Protein AF-A0A3M2DXA1-F1 (afdb_monomer)

Radius of gyration: 15.69 Å; Cα contacts (8 Å, |Δi|>4): 104; chains: 1; bounding box: 37×26×37 Å

pLDDT: mean 92.17, std 7.22, range [69.94, 98.62]

Solvent-accessible surface area (backbone atoms only — not comparable to full-atom values): 5871 Å² total; per-residue (Å²): 115,65,40,102,83,72,42,80,85,72,67,78,35,86,86,84,89,85,86,63,94,62,43,52,71,99,66,86,82,82,74,80,71,57,83,50,65,93,37,24,41,95,61,64,26,50,53,66,74,73,66,71,63,31,60,54,47,52,43,48,28,64,78,69,66,53,53,65,68,52,38,28,65,67,76,39,66,87,48,75,62,80,72,87,86,64,55,45,112

Sequence (89 aa):
RENGTKGTDHGTGGAMVVAGGALRGGRVHGDWPGLADNQLYEGRDLLPTADVRAYAAWTMRGLFGIDRATLEGRIFPRLDMGGDPGIVL

Foldseek 3Di:
DADPVRHPPDADADDDDDDDPQWPPPDDDFDQQDDDQVSADVSRHHDHGDDPLLVVLLVCCQPPVDDPCCSDVPVNDPDDSPDRRRTGD

Mean predicted aligned error: 4.22 Å

Structure (mmCIF, N/CA/C/O backbone):
data_AF-A0A3M2DXA1-F1
#
_entry.id   AF-A0A3M2DXA1-F1
#
loop_
_atom_site.group_PDB
_atom_site.id
_atom_site.type_symbol
_atom_site.label_atom_id
_atom_site.label_alt_id
_atom_site.label_comp_id
_atom_site.label_asym_id
_atom_site.label_entity_id
_atom_site.label_seq_id
_atom_site.pdbx_PDB_ins_code
_atom_site.Cartn_x
_atom_site.Cartn_y
_atom_site.Cartn_z
_atom_site.occupancy
_atom_site.B_iso_or_equiv
_atom_site.auth_seq_id
_atom_site.auth_comp_id
_atom_site.auth_asym_id
_atom_site.auth_atom_id
_atom_site.pdbx_PDB_model_num
ATOM 1 N N . ARG A 1 1 ? 19.218 0.496 -13.925 1.00 72.00 1 ARG A N 1
ATOM 2 C CA . ARG A 1 1 ? 19.336 1.351 -15.135 1.00 72.00 1 ARG A CA 1
ATOM 3 C C . ARG A 1 1 ? 19.047 2.785 -14.695 1.00 72.00 1 ARG A C 1
ATOM 5 O O . ARG A 1 1 ? 18.301 2.937 -13.737 1.00 72.00 1 ARG A O 1
ATOM 12 N N . GLU A 1 2 ? 19.652 3.797 -15.311 1.00 73.12 2 GLU A N 1
ATOM 13 C CA . GLU A 1 2 ? 19.396 5.195 -14.932 1.00 73.12 2 GLU A CA 1
ATOM 14 C C . GLU A 1 2 ? 17.951 5.620 -15.257 1.00 73.12 2 GLU A C 1
ATOM 16 O O . GLU A 1 2 ? 17.356 5.149 -16.231 1.00 73.12 2 GLU A O 1
ATOM 21 N N . ASN A 1 3 ? 17.381 6.500 -14.433 1.00 71.94 3 ASN A N 1
ATOM 22 C CA . ASN A 1 3 ? 16.084 7.134 -14.666 1.00 71.94 3 ASN A CA 1
ATOM 23 C C . ASN A 1 3 ? 16.190 8.264 -15.718 1.00 71.94 3 ASN A C 1
ATOM 25 O O . ASN A 1 3 ? 17.270 8.572 -16.225 1.00 71.94 3 ASN A O 1
ATOM 29 N N . GLY A 1 4 ? 15.065 8.904 -16.062 1.00 69.94 4 GLY A N 1
ATOM 30 C CA . GLY A 1 4 ? 15.011 9.960 -17.089 1.00 69.94 4 GLY A CA 1
ATOM 31 C C . GLY A 1 4 ? 15.885 11.196 -16.815 1.00 69.94 4 GLY A C 1
ATOM 32 O O . GLY A 1 4 ? 16.131 11.977 -17.731 1.00 69.94 4 GLY A O 1
ATOM 33 N N . THR A 1 5 ? 16.388 11.361 -15.587 1.00 79.94 5 THR A N 1
ATOM 34 C CA . THR A 1 5 ? 17.307 12.434 -15.174 1.00 79.94 5 THR A CA 1
ATOM 35 C C . THR A 1 5 ? 18.731 11.933 -14.912 1.00 79.94 5 THR A C 1
ATOM 37 O O . THR A 1 5 ? 19.521 12.652 -14.306 1.00 79.94 5 THR A O 1
ATOM 40 N N . LYS A 1 6 ? 19.082 10.727 -15.384 1.00 80.75 6 LYS A N 1
ATOM 41 C CA . LYS A 1 6 ? 20.401 10.085 -15.207 1.00 80.75 6 LYS A CA 1
ATOM 42 C C . LYS A 1 6 ? 20.766 9.748 -13.751 1.00 80.75 6 LYS A C 1
ATOM 44 O O . LYS A 1 6 ? 21.935 9.599 -13.413 1.00 80.75 6 LYS A O 1
ATOM 49 N N . GLY A 1 7 ? 19.767 9.637 -12.877 1.00 76.38 7 GLY A N 1
ATOM 50 C CA . GLY A 1 7 ? 19.915 9.181 -11.491 1.00 76.38 7 GLY A CA 1
ATOM 51 C C . GLY A 1 7 ? 19.579 7.696 -11.325 1.00 76.38 7 GLY A C 1
ATOM 52 O O . GLY A 1 7 ? 19.056 7.056 -12.236 1.00 76.38 7 GLY A O 1
ATOM 53 N N . THR A 1 8 ? 19.855 7.136 -10.146 1.00 72.56 8 THR A N 1
ATOM 54 C CA . THR A 1 8 ? 19.463 5.757 -9.755 1.00 72.56 8 THR A CA 1
ATOM 55 C C . THR A 1 8 ? 18.555 5.726 -8.523 1.00 72.56 8 THR A C 1
ATOM 57 O O . THR A 1 8 ? 18.228 4.666 -8.000 1.00 72.56 8 THR A O 1
ATOM 60 N N . ASP A 1 9 ? 18.151 6.903 -8.066 1.00 71.19 9 ASP A N 1
ATOM 61 C CA . ASP A 1 9 ? 17.498 7.190 -6.793 1.00 71.19 9 ASP A CA 1
ATOM 62 C C . ASP A 1 9 ? 15.965 7.207 -6.868 1.00 71.19 9 ASP A C 1
ATOM 64 O O . ASP A 1 9 ? 15.292 7.060 -5.850 1.00 71.19 9 ASP A O 1
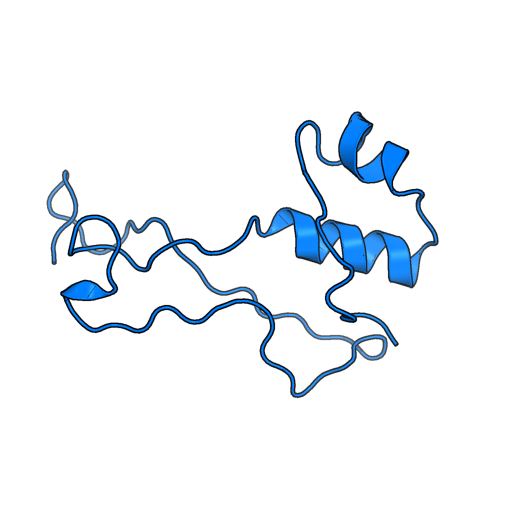ATOM 68 N N . HIS A 1 10 ? 15.405 7.349 -8.070 1.00 72.38 10 HIS A N 1
ATOM 69 C CA . HIS A 1 10 ? 13.961 7.329 -8.305 1.00 72.38 10 HIS A CA 1
ATOM 70 C C . HIS A 1 10 ? 13.511 6.026 -8.972 1.00 72.38 10 HIS A C 1
ATOM 72 O O . HIS A 1 10 ? 14.087 5.615 -9.979 1.00 72.38 10 HIS A O 1
ATOM 78 N N . GLY A 1 11 ? 12.439 5.432 -8.443 1.00 80.50 11 GLY A N 1
ATOM 79 C CA . GLY A 1 11 ? 11.737 4.280 -9.007 1.00 80.50 11 GLY 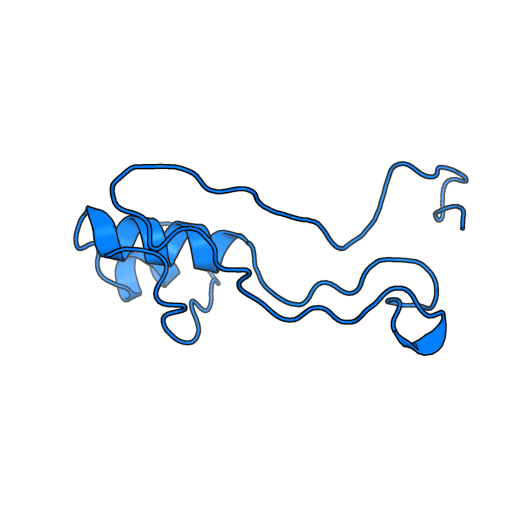A CA 1
ATOM 80 C C . GLY A 1 11 ? 10.257 4.302 -8.615 1.00 80.50 11 GLY A C 1
ATOM 81 O O . GLY A 1 11 ? 9.857 5.051 -7.724 1.00 80.50 11 GLY A O 1
ATOM 82 N N . THR A 1 12 ? 9.430 3.519 -9.307 1.00 87.81 12 THR A N 1
ATOM 83 C CA . THR A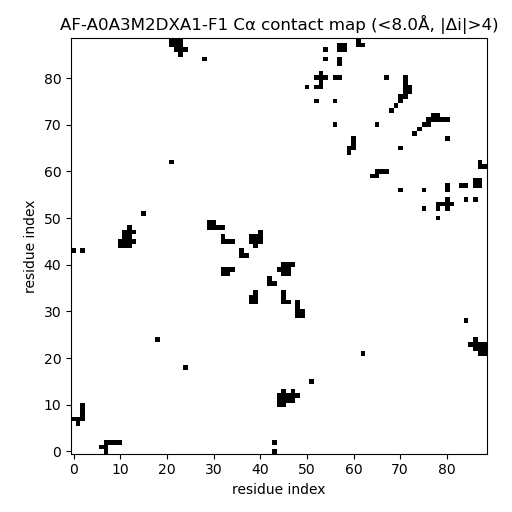 1 12 ? 7.967 3.532 -9.117 1.00 87.81 12 THR A CA 1
ATOM 84 C C . THR A 1 12 ? 7.504 2.626 -7.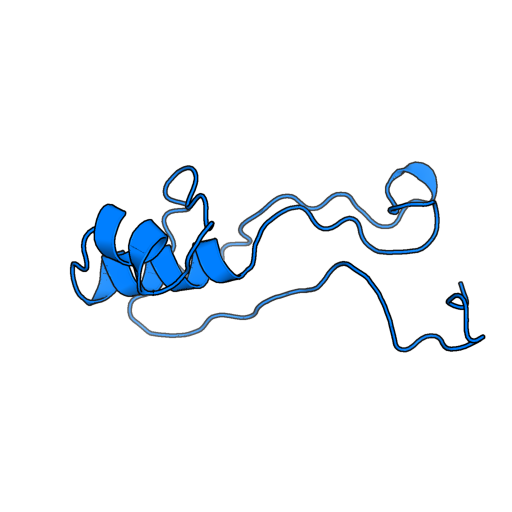974 1.00 87.81 12 THR A C 1
ATOM 86 O O . THR A 1 12 ? 6.539 2.946 -7.283 1.00 87.81 12 THR A O 1
ATOM 89 N N . GLY A 1 13 ? 8.161 1.478 -7.792 1.00 89.88 13 GLY A N 1
ATOM 90 C CA . GLY A 1 13 ? 7.847 0.505 -6.746 1.00 89.88 13 GLY A CA 1
ATOM 91 C C . GLY A 1 13 ? 8.599 0.758 -5.437 1.00 89.88 13 GLY A C 1
ATOM 92 O O . GLY A 1 13 ? 9.595 1.478 -5.397 1.00 89.88 13 GLY A O 1
ATOM 93 N N . GLY A 1 14 ? 8.143 0.119 -4.359 1.00 88.94 14 GLY A N 1
ATOM 94 C CA . GLY A 1 14 ? 8.769 0.217 -3.043 1.00 88.94 14 GLY A CA 1
ATOM 95 C C . GLY A 1 14 ? 8.390 -0.936 -2.117 1.00 88.94 14 GLY A C 1
ATOM 96 O O . GLY A 1 14 ? 7.567 -1.782 -2.461 1.00 88.94 14 GLY A O 1
ATOM 97 N N . ALA A 1 15 ? 8.998 -0.955 -0.932 1.00 90.88 15 ALA A N 1
ATOM 98 C CA . ALA A 1 15 ? 8.698 -1.908 0.131 1.00 90.88 15 ALA A CA 1
ATOM 99 C C . ALA A 1 15 ? 8.267 -1.163 1.399 1.00 90.88 15 ALA A C 1
ATOM 101 O O . ALA A 1 15 ? 8.805 -0.105 1.723 1.00 90.88 15 ALA A O 1
ATOM 102 N N . MET A 1 16 ? 7.316 -1.739 2.132 1.00 92.31 16 MET A N 1
ATOM 103 C CA . MET A 1 16 ? 6.870 -1.245 3.432 1.00 92.31 16 MET A CA 1
ATOM 104 C C . MET A 1 16 ? 7.181 -2.295 4.495 1.00 92.31 16 MET A C 1
ATOM 106 O O . MET A 1 16 ? 6.821 -3.460 4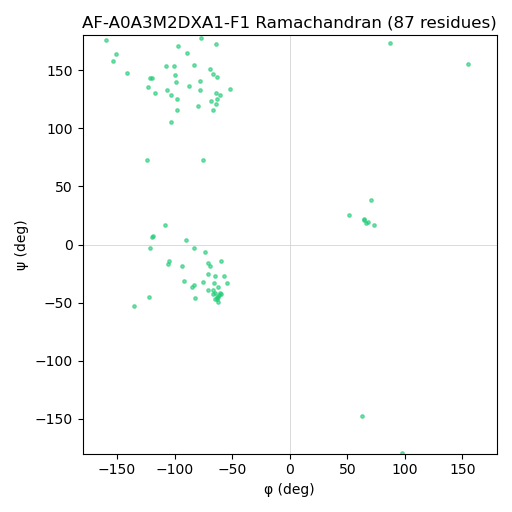.346 1.00 92.31 16 MET A O 1
ATOM 110 N N . VAL A 1 17 ? 7.819 -1.873 5.584 1.00 94.00 17 VAL A N 1
ATOM 111 C CA . VAL A 1 17 ? 8.042 -2.714 6.764 1.00 94.00 17 VAL A CA 1
ATOM 112 C C . VAL A 1 17 ? 7.050 -2.301 7.843 1.00 94.00 17 VAL A C 1
ATOM 114 O O . VAL A 1 17 ? 6.946 -1.121 8.169 1.00 94.00 17 VAL A O 1
ATOM 117 N N . VAL A 1 18 ? 6.328 -3.273 8.399 1.00 93.00 18 VAL A N 1
ATOM 118 C CA . VAL A 1 18 ? 5.340 -3.052 9.463 1.00 93.00 18 VAL A CA 1
ATOM 119 C C . VAL A 1 18 ? 5.712 -3.912 10.665 1.00 93.00 18 VAL A C 1
ATOM 121 O O . VAL A 1 18 ? 6.064 -5.081 10.511 1.00 93.00 18 VAL A O 1
ATOM 124 N N . ALA A 1 19 ? 5.643 -3.339 11.864 1.00 94.25 19 ALA A N 1
ATOM 125 C CA . ALA A 1 19 ? 5.984 -4.017 13.109 1.00 94.25 19 ALA A CA 1
ATOM 126 C C . ALA A 1 19 ? 5.025 -3.611 14.235 1.00 94.25 19 ALA A C 1
ATOM 128 O O . ALA A 1 19 ? 4.538 -2.482 14.272 1.00 94.25 19 ALA A O 1
ATOM 129 N N . GLY A 1 20 ? 4.754 -4.537 15.156 1.00 93.88 20 GLY A N 1
ATOM 130 C CA . GLY A 1 20 ? 3.866 -4.317 16.296 1.00 93.88 20 GLY A CA 1
ATOM 131 C C . GLY A 1 20 ? 3.251 -5.618 16.810 1.00 93.88 20 GLY A C 1
ATOM 132 O O . GLY A 1 20 ? 3.123 -6.587 16.066 1.00 93.88 20 GLY A O 1
ATOM 133 N N . GLY A 1 21 ? 2.855 -5.639 18.086 1.00 95.25 21 GLY A N 1
ATOM 134 C CA . GLY A 1 21 ? 2.317 -6.843 18.738 1.00 95.25 21 GLY A CA 1
ATOM 135 C C . GLY A 1 21 ? 0.934 -7.282 18.243 1.00 95.25 21 GLY A C 1
ATOM 136 O O . GLY A 1 21 ? 0.556 -8.429 18.437 1.00 95.25 21 GLY A O 1
ATOM 137 N N . ALA A 1 22 ? 0.192 -6.389 17.585 1.00 95.50 22 ALA A N 1
ATOM 138 C CA . ALA A 1 22 ? -1.139 -6.666 17.046 1.00 95.50 22 ALA A CA 1
ATOM 139 C C . ALA A 1 22 ? -1.122 -7.201 15.599 1.00 95.50 22 ALA A C 1
ATOM 141 O O . ALA A 1 22 ? -2.178 -7.370 14.991 1.00 95.50 22 ALA A O 1
ATOM 142 N N . LEU A 1 23 ? 0.062 -7.424 15.018 1.00 95.06 23 LEU A N 1
ATOM 143 C CA . LEU A 1 23 ? 0.213 -7.813 13.617 1.00 95.06 23 LEU A CA 1
ATOM 144 C C . LEU A 1 23 ? 0.440 -9.317 13.472 1.00 95.06 23 LEU A C 1
ATOM 146 O O . LEU A 1 23 ? 1.166 -9.935 14.253 1.00 95.06 23 LEU A O 1
ATOM 150 N N . ARG A 1 24 ? -0.088 -9.893 12.390 1.00 94.25 24 ARG A N 1
ATOM 151 C CA . ARG A 1 24 ? 0.258 -11.239 11.918 1.00 94.25 24 ARG A CA 1
ATOM 152 C C . ARG A 1 24 ? 1.633 -11.217 11.240 1.00 94.25 24 ARG A C 1
ATOM 154 O O . ARG A 1 24 ? 1.739 -11.284 10.019 1.00 94.25 24 ARG A O 1
ATOM 161 N N . GLY A 1 25 ? 2.685 -11.086 12.050 1.00 94.12 25 GLY A N 1
ATOM 162 C CA . GLY A 1 25 ? 4.076 -11.017 11.595 1.00 94.12 25 GLY A CA 1
ATOM 163 C C . GLY A 1 25 ? 4.584 -12.289 10.900 1.00 94.12 25 GLY A C 1
ATOM 164 O O . GLY A 1 25 ? 3.915 -13.321 10.864 1.00 94.12 25 GLY A O 1
ATOM 165 N N . GLY A 1 26 ? 5.798 -12.208 10.341 1.00 93.25 26 GLY A N 1
ATOM 166 C CA . GLY A 1 26 ? 6.437 -13.321 9.622 1.00 93.25 26 GLY A CA 1
ATOM 167 C C . GLY A 1 26 ? 5.832 -13.605 8.243 1.00 93.25 26 GLY A C 1
ATOM 168 O O . GLY A 1 26 ? 6.037 -14.684 7.693 1.00 93.25 26 GLY A O 1
ATOM 169 N N . ARG A 1 27 ? 5.071 -12.652 7.694 1.00 92.38 27 ARG A N 1
ATOM 170 C CA . ARG A 1 27 ? 4.396 -12.761 6.399 1.00 92.38 27 ARG A CA 1
ATOM 171 C C . ARG A 1 27 ? 4.889 -11.679 5.450 1.00 92.38 27 ARG A C 1
ATOM 173 O O . ARG A 1 27 ? 5.117 -10.543 5.859 1.00 92.38 27 ARG A O 1
ATOM 180 N N . VAL A 1 28 ? 5.010 -12.042 4.179 1.00 91.81 28 VAL A N 1
ATOM 181 C CA . VAL A 1 28 ? 5.137 -11.092 3.072 1.00 91.81 28 VAL A CA 1
ATOM 182 C C . VAL A 1 28 ? 3.750 -10.947 2.465 1.00 91.81 28 VAL A C 1
ATOM 184 O O . VAL A 1 28 ? 3.118 -11.949 2.132 1.00 91.81 28 VAL A O 1
ATOM 187 N N . HIS A 1 29 ? 3.269 -9.712 2.372 1.00 91.62 29 HIS A N 1
ATOM 188 C CA . HIS A 1 29 ? 2.000 -9.399 1.729 1.00 91.62 29 HIS A CA 1
ATOM 189 C C . HIS A 1 29 ? 2.244 -8.701 0.389 1.00 91.62 29 HIS A C 1
ATOM 191 O O . HIS A 1 29 ? 3.252 -8.013 0.222 1.00 91.62 29 HIS A O 1
ATOM 197 N N . GLY A 1 30 ? 1.284 -8.847 -0.523 1.00 90.69 30 GLY A N 1
ATOM 198 C CA . GLY A 1 30 ? 1.345 -8.295 -1.873 1.00 90.69 30 GLY A CA 1
ATOM 199 C C . GLY A 1 30 ? 2.041 -9.218 -2.868 1.00 90.69 30 GLY A C 1
ATOM 200 O O . GLY A 1 30 ? 2.595 -10.257 -2.507 1.00 90.69 30 GLY A O 1
ATOM 201 N N . ASP A 1 31 ? 1.997 -8.815 -4.134 1.00 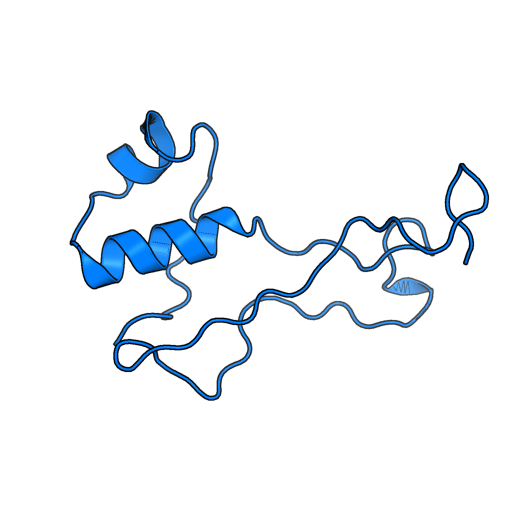92.00 31 ASP A N 1
ATOM 202 C CA . ASP A 1 31 ? 2.619 -9.560 -5.220 1.00 92.00 31 ASP A CA 1
ATOM 203 C C . ASP A 1 31 ? 4.079 -9.141 -5.392 1.00 92.00 31 ASP A C 1
ATOM 205 O O . ASP A 1 31 ? 4.405 -7.949 -5.392 1.00 92.00 31 ASP A O 1
ATOM 209 N N . TRP A 1 32 ? 4.953 -10.130 -5.584 1.00 92.56 32 TRP A N 1
ATOM 210 C CA . TRP A 1 32 ? 6.346 -9.918 -5.961 1.00 92.56 32 TRP A CA 1
ATOM 211 C C . TRP A 1 32 ? 6.520 -10.216 -7.453 1.00 92.56 32 TRP A C 1
ATOM 213 O O . TRP A 1 32 ? 6.538 -11.387 -7.842 1.00 92.56 32 TRP A O 1
ATOM 223 N N . PRO A 1 33 ? 6.658 -9.185 -8.302 1.00 93.00 33 PRO A N 1
ATOM 224 C CA . PRO A 1 33 ? 6.787 -9.381 -9.740 1.00 93.00 33 PRO A CA 1
ATOM 225 C C . PRO A 1 33 ? 8.144 -9.982 -10.117 1.00 93.00 33 PRO A C 1
ATOM 227 O O . PRO A 1 33 ? 8.230 -10.654 -11.136 1.00 93.00 33 PRO A O 1
ATOM 230 N N . GLY A 1 34 ? 9.182 -9.789 -9.293 1.00 93.06 34 GLY A N 1
ATOM 231 C CA . GLY A 1 34 ? 10.558 -10.192 -9.580 1.00 93.06 34 GLY A CA 1
ATOM 232 C C . GLY A 1 34 ? 11.424 -9.054 -10.125 1.00 93.06 34 GLY A C 1
ATOM 233 O O . GLY A 1 34 ? 10.984 -7.913 -10.241 1.00 93.06 34 GLY A O 1
ATOM 234 N N . LEU A 1 35 ? 12.688 -9.372 -10.412 1.00 92.81 35 LEU A N 1
ATOM 235 C CA . LEU A 1 35 ? 13.702 -8.418 -10.888 1.00 92.81 35 LEU A CA 1
ATOM 236 C C . LEU A 1 35 ? 14.247 -8.769 -12.281 1.00 92.81 35 LEU A C 1
ATOM 238 O O . LEU A 1 35 ? 15.212 -8.149 -12.723 1.00 92.81 35 LEU A O 1
ATOM 242 N N . ALA A 1 36 ? 13.680 -9.768 -12.967 1.00 94.94 36 ALA A N 1
ATOM 243 C CA . ALA A 1 36 ? 14.073 -10.061 -14.342 1.00 94.94 36 ALA A CA 1
ATOM 244 C C . ALA A 1 36 ? 13.612 -8.939 -15.287 1.00 94.94 36 ALA A C 1
ATOM 246 O O . ALA A 1 36 ? 12.583 -8.311 -15.055 1.00 94.94 36 ALA A O 1
ATOM 247 N N . ASP A 1 37 ? 14.334 -8.716 -16.388 1.00 92.56 37 ASP A N 1
ATOM 248 C CA . ASP A 1 37 ? 14.071 -7.606 -17.321 1.00 92.56 37 ASP A CA 1
ATOM 249 C C . ASP A 1 37 ? 12.625 -7.571 -17.855 1.00 92.56 37 ASP A C 1
ATOM 251 O O . ASP A 1 37 ? 12.076 -6.493 -18.075 1.00 92.56 37 ASP A O 1
ATOM 255 N N . ASN A 1 38 ? 11.989 -8.733 -18.035 1.00 94.69 38 ASN A N 1
ATOM 256 C CA . ASN A 1 38 ? 10.598 -8.855 -18.485 1.00 94.69 38 ASN A CA 1
ATOM 257 C C . ASN A 1 38 ? 9.550 -8.703 -17.362 1.00 94.69 38 ASN A C 1
ATOM 259 O O . ASN A 1 38 ? 8.357 -8.771 -17.641 1.00 94.69 38 ASN A O 1
ATOM 263 N N . GLN A 1 39 ? 9.985 -8.537 -16.112 1.00 95.12 39 GLN A N 1
ATOM 264 C CA . GLN A 1 39 ? 9.144 -8.332 -14.926 1.00 95.12 39 GLN A CA 1
ATOM 265 C C . GLN A 1 39 ? 9.168 -6.875 -14.437 1.00 95.12 39 GLN A C 1
ATOM 267 O O . GLN A 1 39 ? 8.330 -6.478 -13.627 1.00 95.12 39 GLN A O 1
ATOM 272 N N . LEU A 1 40 ? 10.122 -6.075 -14.923 1.00 92.69 40 LEU A N 1
ATOM 273 C CA . LEU A 1 40 ? 10.258 -4.666 -14.570 1.00 92.69 40 LEU A CA 1
ATOM 274 C C . LEU A 1 40 ? 9.244 -3.802 -15.330 1.00 92.69 40 LEU A C 1
ATOM 276 O O . LEU A 1 40 ? 9.022 -3.970 -16.532 1.00 92.69 40 LEU A O 1
ATOM 280 N N . TYR A 1 41 ? 8.687 -2.811 -14.640 1.00 91.06 41 TYR A N 1
ATOM 281 C CA . TYR A 1 41 ? 7.874 -1.766 -15.247 1.00 91.06 41 TYR A CA 1
ATOM 282 C C . TYR A 1 41 ? 8.723 -0.950 -16.223 1.00 91.06 41 TYR A C 1
ATOM 284 O O . TYR A 1 41 ? 9.815 -0.484 -15.881 1.00 91.06 41 TYR A O 1
ATOM 292 N N . GLU A 1 42 ? 8.247 -0.850 -17.468 1.00 90.12 42 GLU A N 1
ATOM 293 C CA . GLU A 1 42 ? 8.962 -0.221 -18.591 1.00 90.12 42 GLU A CA 1
ATOM 294 C C . GLU A 1 42 ? 10.398 -0.763 -18.781 1.00 90.12 42 GLU A C 1
ATOM 296 O O . GLU A 1 42 ? 11.283 -0.080 -19.298 1.00 90.12 42 GLU A O 1
ATOM 301 N N . GLY A 1 43 ? 10.655 -2.005 -18.342 1.00 89.31 43 GLY A N 1
ATOM 302 C CA . GLY A 1 43 ? 11.981 -2.622 -18.390 1.00 89.31 43 GLY A CA 1
ATOM 303 C C . GLY A 1 43 ? 13.024 -1.919 -17.513 1.00 89.31 43 GLY A C 1
ATOM 304 O O . GLY A 1 43 ? 14.221 -2.028 -17.788 1.00 89.31 43 GLY A O 1
ATOM 305 N N . ARG A 1 44 ? 12.613 -1.145 -16.503 1.00 88.94 44 ARG A N 1
ATOM 306 C CA . ARG A 1 44 ? 13.529 -0.361 -15.662 1.00 88.94 44 ARG A CA 1
ATOM 307 C C . ARG A 1 44 ? 13.213 -0.453 -14.177 1.00 88.94 44 ARG A C 1
ATOM 309 O O . ARG A 1 44 ? 14.121 -0.738 -13.398 1.00 88.94 44 ARG A O 1
ATOM 316 N N . ASP A 1 45 ? 11.970 -0.172 -13.808 1.00 90.31 45 ASP A N 1
ATOM 317 C CA . ASP A 1 45 ? 11.578 0.048 -12.418 1.00 90.31 45 ASP A CA 1
ATOM 318 C C . ASP A 1 45 ? 10.922 -1.212 -11.843 1.00 90.31 45 ASP A C 1
ATOM 320 O O . ASP A 1 45 ? 10.340 -2.012 -12.575 1.00 90.31 45 ASP A O 1
ATOM 324 N N . LEU A 1 46 ? 10.987 -1.407 -10.522 1.00 91.81 46 LEU A N 1
ATOM 325 C CA . LEU A 1 46 ? 10.172 -2.444 -9.887 1.00 91.81 46 LEU A CA 1
ATOM 326 C C . LEU A 1 46 ? 8.691 -2.128 -10.139 1.00 91.81 46 LEU A C 1
ATOM 328 O O . LEU A 1 46 ? 8.252 -1.008 -9.865 1.00 91.81 46 LEU A O 1
ATOM 332 N N . LEU A 1 47 ? 7.935 -3.107 -10.641 1.00 93.25 47 LEU A N 1
ATOM 333 C CA . LEU A 1 47 ? 6.511 -2.937 -10.920 1.00 93.25 47 LEU A CA 1
ATOM 334 C C . LEU A 1 47 ? 5.736 -2.680 -9.615 1.00 93.25 47 LEU A C 1
ATOM 336 O O . LEU A 1 47 ? 5.768 -3.528 -8.721 1.00 93.25 47 LEU A O 1
ATOM 340 N N . PRO A 1 48 ? 5.025 -1.544 -9.483 1.00 93.38 48 PRO A N 1
ATOM 341 C CA . PRO A 1 48 ? 4.124 -1.323 -8.361 1.00 93.38 48 PRO A CA 1
ATOM 342 C C . PRO A 1 48 ? 2.932 -2.269 -8.471 1.00 93.38 48 PRO A C 1
ATOM 344 O O . PRO A 1 48 ? 2.222 -2.264 -9.475 1.00 93.38 48 PRO A O 1
ATOM 347 N N . THR A 1 49 ? 2.703 -3.068 -7.434 1.00 93.50 49 THR A N 1
ATOM 348 C CA . THR A 1 49 ? 1.627 -4.070 -7.416 1.00 93.50 49 THR A CA 1
ATOM 349 C C . THR A 1 49 ? 0.443 -3.668 -6.544 1.00 93.50 49 THR A C 1
ATOM 351 O O . THR A 1 49 ? -0.640 -4.225 -6.687 1.00 93.50 49 THR A O 1
ATOM 354 N N . ALA A 1 50 ? 0.611 -2.684 -5.657 1.00 92.81 50 ALA A N 1
ATOM 355 C CA . ALA A 1 50 ? -0.442 -2.243 -4.753 1.00 92.81 50 ALA A CA 1
ATOM 356 C C . ALA A 1 50 ? -0.273 -0.782 -4.320 1.00 92.81 50 ALA A C 1
ATOM 358 O O . ALA A 1 50 ? 0.832 -0.237 -4.296 1.00 92.81 50 ALA A O 1
ATOM 359 N N . ASP A 1 51 ? -1.382 -0.174 -3.898 1.00 94.88 51 ASP A N 1
ATOM 360 C CA . ASP A 1 51 ? -1.374 1.103 -3.193 1.00 94.88 51 ASP A CA 1
ATOM 361 C C . ASP A 1 51 ? -1.012 0.884 -1.716 1.0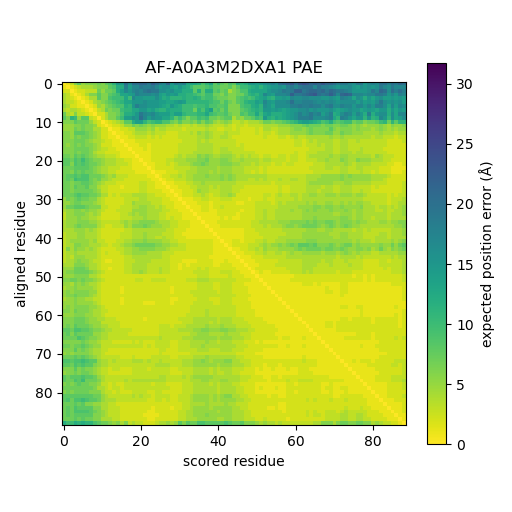0 94.88 51 ASP A C 1
ATOM 363 O O . ASP A 1 51 ? -1.731 0.207 -0.976 1.00 94.88 51 ASP A O 1
ATOM 367 N N . VAL A 1 52 ? 0.089 1.484 -1.254 1.00 93.88 52 VAL A N 1
ATOM 368 C CA . VAL A 1 52 ? 0.550 1.367 0.141 1.00 93.88 52 VAL A CA 1
ATOM 369 C C . VAL A 1 52 ? -0.506 1.833 1.155 1.00 93.88 52 VAL A C 1
ATOM 371 O O . VAL A 1 52 ? -0.567 1.322 2.277 1.00 93.88 52 VAL A O 1
ATOM 374 N N . ARG A 1 53 ? -1.396 2.753 0.758 1.00 96.75 53 ARG A N 1
ATOM 375 C CA . ARG A 1 53 ? -2.479 3.261 1.609 1.00 96.75 53 ARG A CA 1
ATOM 376 C C . ARG A 1 53 ? -3.494 2.174 1.954 1.00 96.75 53 ARG A C 1
ATOM 378 O O . ARG A 1 53 ? -4.081 2.248 3.029 1.00 96.75 53 ARG A O 1
ATOM 385 N N . ALA A 1 54 ? -3.666 1.148 1.116 1.00 97.31 54 ALA A N 1
ATOM 386 C CA . ALA A 1 54 ? -4.558 0.025 1.411 1.00 97.31 54 ALA A CA 1
ATOM 387 C C . ALA A 1 54 ? -4.114 -0.723 2.679 1.00 97.31 54 ALA A C 1
ATOM 389 O O . ALA A 1 54 ? -4.930 -0.996 3.557 1.00 97.31 54 ALA A O 1
ATOM 390 N N . TYR A 1 55 ? -2.811 -0.972 2.834 1.00 96.12 55 TYR A N 1
ATOM 391 C CA . TYR A 1 55 ? -2.258 -1.631 4.020 1.00 96.12 55 TYR A CA 1
ATOM 392 C C . TYR A 1 55 ? -2.434 -0.788 5.288 1.00 96.12 55 TYR A C 1
ATOM 394 O O . TYR A 1 55 ? -2.809 -1.311 6.342 1.00 96.12 55 TYR A O 1
ATOM 402 N N . ALA A 1 56 ? -2.213 0.526 5.185 1.00 96.69 56 ALA A N 1
ATOM 403 C CA . ALA A 1 56 ? -2.468 1.454 6.282 1.00 96.69 56 ALA A CA 1
ATOM 404 C C . ALA A 1 56 ? -3.959 1.471 6.662 1.00 96.69 56 ALA A C 1
ATOM 406 O O . ALA A 1 56 ? -4.293 1.362 7.840 1.00 96.69 56 ALA A O 1
ATOM 407 N N . ALA A 1 57 ? -4.857 1.527 5.675 1.00 98.19 57 ALA A N 1
ATOM 408 C CA . ALA A 1 57 ? -6.300 1.530 5.889 1.00 98.19 57 ALA A CA 1
ATOM 409 C C . ALA A 1 57 ? -6.799 0.237 6.552 1.00 98.19 57 ALA A C 1
ATOM 411 O O . ALA A 1 57 ? -7.546 0.302 7.528 1.00 98.19 57 ALA A O 1
ATOM 412 N N . TRP A 1 58 ? -6.343 -0.934 6.095 1.00 97.62 58 TRP A N 1
ATOM 413 C CA . TRP A 1 58 ? -6.670 -2.214 6.734 1.00 97.62 58 TRP A CA 1
ATOM 414 C C . TRP A 1 58 ? -6.142 -2.304 8.163 1.00 97.62 58 TRP A C 1
ATOM 416 O O . TRP A 1 58 ? -6.839 -2.798 9.048 1.00 97.62 58 TRP A O 1
ATOM 426 N N . THR A 1 59 ? -4.958 -1.749 8.421 1.00 96.75 59 THR A N 1
ATOM 427 C CA . THR A 1 59 ? -4.404 -1.671 9.778 1.00 96.75 59 THR A CA 1
ATOM 428 C C . THR A 1 59 ? -5.257 -0.772 10.677 1.00 96.75 59 THR A C 1
ATOM 430 O O . THR A 1 59 ? -5.635 -1.177 11.774 1.00 96.75 59 THR A O 1
ATOM 433 N N . MET A 1 60 ? -5.637 0.419 10.204 1.00 97.69 60 MET A N 1
ATOM 434 C CA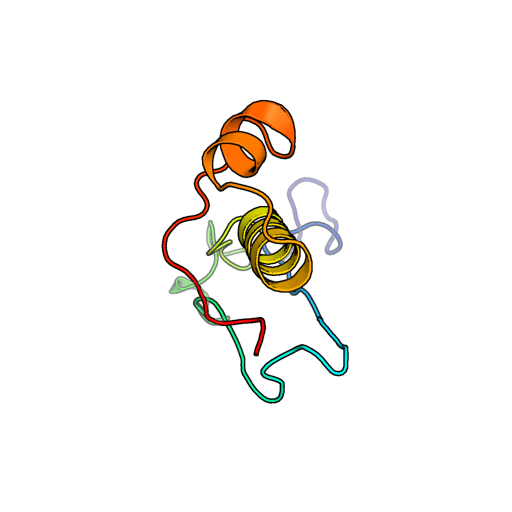 . MET A 1 60 ? -6.526 1.337 10.929 1.00 97.69 60 MET A CA 1
ATOM 435 C C . MET A 1 60 ? -7.889 0.704 11.220 1.00 97.69 60 MET A C 1
ATOM 437 O O . MET A 1 60 ? -8.414 0.824 12.328 1.00 97.69 60 MET A O 1
ATOM 441 N N . ARG A 1 61 ? -8.451 -0.004 10.239 1.00 98.12 61 ARG A N 1
ATOM 442 C CA . ARG A 1 61 ? -9.699 -0.738 10.405 1.00 98.12 61 ARG A CA 1
ATOM 443 C C . ARG A 1 61 ? -9.572 -1.852 11.445 1.00 98.12 61 ARG A C 1
ATOM 445 O O . ARG A 1 61 ? -10.461 -1.981 12.282 1.00 98.12 61 ARG A O 1
ATOM 452 N N . GLY A 1 62 ? -8.511 -2.655 11.385 1.00 96.75 62 GLY A N 1
ATOM 453 C CA . GLY A 1 62 ? -8.298 -3.776 12.302 1.00 96.75 62 GLY A CA 1
ATOM 454 C C . GLY A 1 62 ? -8.059 -3.331 13.746 1.00 96.75 62 GLY A C 1
ATOM 455 O O . GLY A 1 62 ? -8.588 -3.941 14.667 1.00 96.75 62 GLY A O 1
ATOM 456 N N . LEU A 1 63 ? -7.313 -2.242 13.950 1.00 96.56 63 LEU A N 1
ATOM 457 C CA . LEU A 1 63 ? -6.967 -1.756 15.291 1.00 96.56 63 LEU A CA 1
ATOM 458 C C . LEU A 1 63 ? -8.057 -0.895 15.937 1.00 96.56 63 LEU A C 1
ATOM 460 O O . LEU A 1 63 ? -8.218 -0.935 17.154 1.00 96.56 63 LEU A O 1
ATOM 464 N N . PHE A 1 64 ? -8.783 -0.100 15.146 1.00 96.94 64 PHE A N 1
ATOM 465 C CA . PHE A 1 64 ? -9.696 0.924 15.672 1.00 96.94 64 PHE A CA 1
ATOM 466 C C . PHE A 1 64 ? -11.151 0.751 15.232 1.00 96.94 64 PHE A C 1
ATOM 468 O O . PHE A 1 64 ? -12.006 1.535 15.635 1.00 96.94 64 PHE A O 1
ATOM 475 N N . GLY A 1 65 ? -11.454 -0.237 14.386 1.00 97.25 65 GLY A N 1
ATOM 476 C CA . GLY A 1 65 ?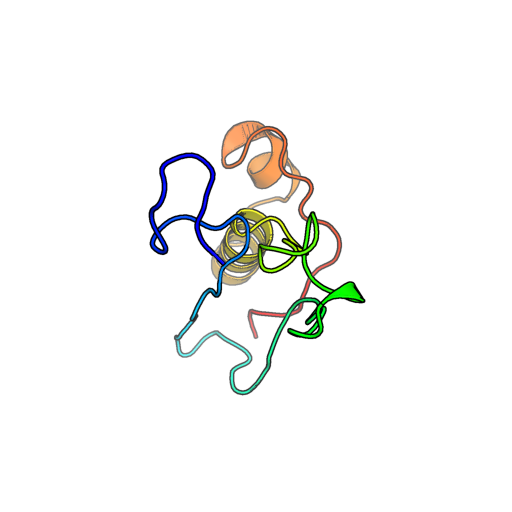 -12.816 -0.478 13.907 1.00 97.25 65 GLY A CA 1
ATOM 477 C C . GLY A 1 65 ? -13.359 0.612 12.977 1.00 97.25 65 GLY A C 1
ATOM 478 O O . GLY A 1 65 ? -14.573 0.714 12.818 1.00 97.25 65 GLY A O 1
ATOM 479 N N . ILE A 1 66 ? -12.493 1.431 12.367 1.00 98.31 66 ILE A N 1
ATOM 480 C CA . ILE A 1 66 ? -12.924 2.483 11.437 1.00 98.31 66 ILE A CA 1
ATOM 481 C C . ILE A 1 66 ? -13.574 1.837 10.209 1.00 98.31 66 ILE A C 1
ATOM 483 O O . ILE A 1 66 ? -13.016 0.928 9.593 1.00 98.31 66 ILE A O 1
ATOM 487 N N . ASP A 1 67 ? -14.760 2.326 9.860 1.00 97.88 67 ASP A N 1
ATOM 488 C CA . ASP A 1 67 ? -15.533 1.835 8.727 1.00 97.88 67 ASP A CA 1
ATOM 489 C C . ASP A 1 67 ? -14.818 2.051 7.375 1.00 97.88 67 ASP A C 1
ATOM 491 O O . ASP A 1 67 ? -14.161 3.073 7.146 1.00 97.88 67 ASP A O 1
ATOM 495 N N . ARG A 1 68 ? -14.994 1.092 6.453 1.00 98.06 68 ARG A N 1
ATOM 496 C CA . ARG A 1 68 ? -14.362 1.097 5.124 1.00 98.06 68 ARG A CA 1
ATOM 497 C C . ARG A 1 68 ? -14.769 2.317 4.298 1.00 98.06 68 ARG A C 1
ATOM 499 O O . ARG A 1 68 ? -13.902 2.937 3.690 1.00 98.06 68 ARG A O 1
ATOM 506 N N . ALA A 1 69 ? -16.042 2.711 4.313 1.00 97.88 69 ALA A N 1
ATOM 507 C CA . ALA A 1 69 ? -16.501 3.866 3.543 1.00 97.88 69 ALA A CA 1
ATOM 508 C C . ALA A 1 69 ? -15.889 5.175 4.068 1.00 97.88 69 ALA A C 1
ATOM 510 O O . ALA A 1 69 ? -15.583 6.081 3.292 1.00 97.88 69 ALA A O 1
ATOM 511 N N . THR A 1 70 ? -15.641 5.271 5.378 1.00 98.56 70 THR A N 1
ATOM 512 C CA . THR A 1 70 ? -14.897 6.406 5.951 1.00 98.56 70 THR A CA 1
ATOM 513 C C . THR A 1 70 ? -13.435 6.409 5.502 1.00 98.56 70 THR A C 1
ATOM 515 O O . THR A 1 70 ? -12.903 7.467 5.151 1.00 98.56 70 THR A O 1
ATOM 518 N N . LEU A 1 71 ? -12.789 5.240 5.485 1.00 98.62 71 LEU A N 1
ATOM 519 C CA . LEU A 1 71 ? -11.406 5.106 5.028 1.00 98.62 71 LEU A CA 1
ATOM 520 C C . LEU A 1 71 ? -11.256 5.486 3.551 1.00 98.62 71 LEU A C 1
ATOM 522 O O . LEU A 1 71 ? -10.413 6.319 3.241 1.00 98.62 71 LEU A O 1
ATOM 526 N N . GLU A 1 72 ? -12.096 4.960 2.661 1.00 98.25 72 GLU A N 1
ATOM 527 C CA . GLU A 1 72 ? -12.018 5.216 1.211 1.00 98.25 72 GLU A CA 1
ATOM 528 C C . GLU A 1 72 ? -12.534 6.610 0.812 1.00 98.25 72 GLU A C 1
ATOM 530 O O . GLU A 1 72 ? -12.047 7.220 -0.143 1.00 98.25 72 GLU A O 1
ATOM 535 N N . GLY A 1 73 ? -13.524 7.140 1.536 1.00 97.75 73 GLY A N 1
ATOM 536 C CA . GLY A 1 73 ? -14.186 8.396 1.182 1.00 97.75 73 GLY A CA 1
ATOM 537 C C . GLY A 1 73 ? -13.574 9.643 1.818 1.00 97.75 73 GLY A C 1
ATOM 538 O O . GLY A 1 73 ? -13.638 10.721 1.226 1.00 97.75 73 GLY A O 1
ATOM 539 N N . ARG A 1 74 ? -13.006 9.530 3.026 1.00 98.06 74 ARG A N 1
ATOM 540 C CA . ARG A 1 74 ? -12.558 10.697 3.811 1.00 98.06 74 ARG A CA 1
ATOM 541 C C . ARG A 1 74 ? -11.082 10.667 4.175 1.00 98.06 74 ARG A C 1
ATOM 543 O O . ARG A 1 74 ? -10.428 11.696 4.054 1.00 98.06 74 ARG A O 1
ATOM 550 N N . ILE A 1 75 ? -10.567 9.528 4.636 1.00 98.00 75 ILE A N 1
ATOM 551 C CA . ILE A 1 75 ? -9.181 9.435 5.129 1.00 98.00 75 ILE A CA 1
ATOM 552 C C . ILE A 1 75 ? -8.206 9.252 3.963 1.00 98.00 75 ILE A C 1
ATOM 554 O O . ILE A 1 75 ? -7.213 9.969 3.861 1.00 98.00 75 ILE A O 1
ATOM 558 N N . PHE A 1 76 ? -8.528 8.346 3.042 1.00 98.19 76 PHE A N 1
ATOM 559 C CA . PHE A 1 76 ? -7.776 8.088 1.821 1.00 98.19 76 PHE A CA 1
ATOM 560 C C . PHE A 1 76 ? -8.682 8.231 0.593 1.00 98.19 76 PHE A C 1
ATOM 562 O O . PHE A 1 76 ? -9.022 7.232 -0.037 1.00 98.19 76 PHE A O 1
ATOM 569 N N . PRO A 1 77 ? -9.069 9.462 0.210 1.00 97.56 77 PRO A N 1
ATOM 570 C CA . PRO A 1 77 ? -9.916 9.672 -0.955 1.00 97.56 77 PRO A CA 1
ATOM 571 C C . PRO A 1 77 ? -9.373 8.972 -2.207 1.00 97.56 77 PRO A C 1
ATOM 573 O O . PRO A 1 77 ? -8.185 9.094 -2.537 1.00 97.56 77 PRO A O 1
ATOM 576 N N . ARG A 1 78 ? -10.273 8.284 -2.923 1.00 96.31 78 ARG A N 1
ATOM 577 C CA . ARG A 1 78 ? -9.993 7.489 -4.137 1.00 96.31 78 ARG A CA 1
ATOM 578 C C . ARG A 1 78 ? -9.117 6.252 -3.904 1.00 96.31 78 ARG A C 1
ATOM 580 O O . ARG A 1 78 ? -8.526 5.747 -4.854 1.00 96.31 78 ARG A O 1
ATOM 587 N N . LEU A 1 79 ? -8.995 5.791 -2.664 1.00 98.00 79 LEU A N 1
ATOM 588 C CA . LEU A 1 79 ? -8.448 4.471 -2.379 1.00 98.00 79 LEU A CA 1
ATOM 589 C C . LEU A 1 79 ? -9.518 3.412 -2.659 1.00 98.00 79 LEU A C 1
ATOM 591 O O . LEU A 1 79 ? -10.645 3.550 -2.196 1.00 98.00 79 LEU A O 1
ATOM 595 N N . ASP A 1 80 ? -9.142 2.351 -3.365 1.00 96.88 80 ASP A N 1
ATOM 596 C CA . ASP A 1 80 ? -9.825 1.063 -3.269 1.00 96.88 80 ASP A CA 1
ATOM 597 C C . ASP A 1 80 ? -9.015 0.195 -2.305 1.00 96.88 80 ASP A C 1
ATOM 599 O O . ASP A 1 80 ? -7.845 -0.102 -2.556 1.00 96.88 80 ASP A O 1
ATOM 603 N N . MET A 1 81 ? -9.609 -0.166 -1.167 1.00 97.06 81 MET A N 1
ATOM 604 C CA . MET A 1 81 ? -8.940 -1.017 -0.183 1.00 97.06 81 MET A CA 1
ATOM 605 C C . MET A 1 81 ? -8.782 -2.469 -0.660 1.00 97.06 81 MET A C 1
ATOM 607 O O . MET A 1 81 ? -8.001 -3.210 -0.064 1.00 97.06 81 MET A O 1
ATOM 611 N N . GLY A 1 82 ? -9.500 -2.900 -1.701 1.00 95.88 82 GLY A N 1
ATOM 612 C CA . GLY A 1 82 ? -9.475 -4.278 -2.180 1.00 95.88 82 GLY A CA 1
ATOM 613 C C . GLY A 1 82 ? -9.998 -5.282 -1.142 1.00 95.88 82 GLY A C 1
ATOM 614 O O . GLY A 1 82 ? -10.919 -4.989 -0.372 1.00 95.88 82 GLY A O 1
ATOM 615 N N . GLY A 1 83 ? -9.435 -6.493 -1.155 1.00 95.94 83 GLY A N 1
ATOM 616 C CA . GLY A 1 83 ? -9.688 -7.524 -0.144 1.00 95.94 83 GLY A CA 1
ATOM 617 C C . GLY A 1 83 ? -8.824 -7.332 1.104 1.00 95.94 83 GLY A C 1
ATOM 618 O O . GLY A 1 83 ? -7.742 -6.758 1.018 1.00 95.94 83 GLY A O 1
ATOM 619 N N . ASP A 1 84 ? -9.290 -7.827 2.255 1.00 95.81 84 ASP A N 1
ATOM 620 C CA . ASP A 1 84 ? -8.527 -7.772 3.508 1.00 95.81 84 ASP A CA 1
ATOM 621 C C . ASP A 1 84 ? -7.267 -8.657 3.414 1.00 95.81 84 ASP A C 1
ATOM 623 O O . ASP A 1 84 ? -7.390 -9.881 3.298 1.00 95.81 84 ASP A O 1
ATOM 627 N N . PRO A 1 85 ? -6.052 -8.081 3.480 1.00 94.56 85 PRO A N 1
ATOM 628 C CA . PRO A 1 85 ? -4.803 -8.835 3.440 1.00 94.56 85 PRO A CA 1
ATOM 629 C C . PRO A 1 85 ? -4.519 -9.603 4.742 1.00 94.56 85 PRO A C 1
ATOM 631 O O . PRO A 1 85 ? -3.541 -10.351 4.809 1.00 94.56 85 PRO A O 1
ATOM 634 N N . GLY A 1 86 ? -5.325 -9.406 5.790 1.00 95.50 86 GLY A N 1
ATOM 635 C CA . GLY A 1 86 ? -5.203 -10.108 7.060 1.00 95.50 86 GLY A CA 1
ATOM 636 C C . GLY A 1 86 ? -3.976 -9.688 7.870 1.00 95.50 86 GLY A C 1
ATOM 637 O O . GLY A 1 86 ? -3.352 -10.536 8.508 1.00 95.50 86 GLY A O 1
ATOM 638 N N . ILE A 1 87 ? -3.624 -8.400 7.862 1.00 95.19 87 ILE A N 1
ATOM 639 C CA . ILE A 1 87 ? -2.428 -7.866 8.546 1.00 95.19 87 ILE A CA 1
ATOM 640 C C . ILE A 1 87 ? -2.571 -7.880 10.076 1.00 95.19 87 ILE A C 1
ATOM 642 O O . ILE A 1 87 ? -1.604 -8.164 10.778 1.00 95.19 87 ILE A O 1
ATOM 646 N N . VAL A 1 88 ? -3.756 -7.560 10.602 1.00 96.00 88 VAL A N 1
ATOM 647 C CA . VAL A 1 88 ? -4.022 -7.418 12.049 1.00 96.00 88 VAL A CA 1
ATOM 648 C C . VAL A 1 88 ? -4.662 -8.693 12.598 1.00 96.00 88 VAL A C 1
ATOM 650 O O . VAL A 1 88 ? -5.480 -9.276 11.892 1.00 96.00 88 VAL A O 1
ATOM 653 N N . LEU A 1 89 ? -4.268 -9.119 13.809 1.00 90.25 89 LEU A N 1
ATOM 654 C CA . LEU A 1 89 ? -4.719 -10.343 14.503 1.00 90.25 89 LEU A CA 1
ATOM 655 C C . LEU A 1 89 ? -6.238 -10.518 14.593 1.00 90.25 89 LEU A C 1
ATOM 657 O O . LEU A 1 89 ? -6.968 -9.515 14.711 1.00 90.25 89 LEU A O 1
#

Secondary structure (DSSP, 8-state):
---TTS-SS--S--------TTB--S---S----SSTTTSBTTTBPPP-S-HHHHHHHHHHHHH---HHHIIIIISTT----S----B-